Protein AF-A0A3L8BB00-F1 (afdb_monomer_lite)

Foldseek 3Di:
DDDPPDDPPDPPPPPCPPDDDDDDVLVVQLVVVLCVVLVVVLVVVVVVCCVVPPDDCPDPVVVVVVCCSVPVVSVVVQVVCCVPPQDGPSCVVVVHHPDDPVD

Radius of gyration: 23.26 Å; chains: 1; bounding box: 73×21×55 Å

Structure (mmCIF, N/CA/C/O backbone):
data_AF-A0A3L8BB00-F1
#
_entry.id   AF-A0A3L8BB00-F1
#
loop_
_atom_site.group_PDB
_atom_site.id
_atom_site.type_symbol
_atom_site.label_atom_id
_atom_site.label_alt_id
_atom_site.label_comp_id
_atom_site.label_asym_id
_atom_site.label_entity_id
_atom_site.label_seq_id
_atom_site.pdbx_PDB_ins_code
_atom_site.Cartn_x
_atom_site.Cartn_y
_atom_site.Cartn_z
_atom_site.occupancy
_atom_site.B_iso_or_equiv
_atom_site.auth_seq_id
_atom_site.auth_comp_id
_atom_site.auth_asym_id
_atom_site.auth_atom_id
_atom_site.pdbx_PDB_model_num
ATOM 1 N N . MET A 1 1 ? -52.598 4.136 32.664 1.00 53.78 1 MET A N 1
ATOM 2 C CA . MET A 1 1 ? -52.684 5.135 31.579 1.00 53.78 1 MET A CA 1
ATOM 3 C C . MET A 1 1 ? -51.564 4.812 30.603 1.00 53.78 1 MET A C 1
ATOM 5 O O . MET A 1 1 ? -50.413 4.927 30.994 1.00 53.78 1 MET A O 1
ATOM 9 N N . SER A 1 2 ? -51.877 4.284 29.417 1.00 63.12 2 SER A N 1
ATOM 10 C CA . SER A 1 2 ? -50.877 3.983 28.383 1.00 63.12 2 SER A CA 1
ATOM 11 C C . SER A 1 2 ? -50.391 5.296 27.776 1.00 63.12 2 SER A C 1
ATOM 13 O O . SER A 1 2 ? -51.194 6.054 27.232 1.00 63.12 2 SER A O 1
ATOM 15 N N . ASN A 1 3 ? -49.103 5.597 27.922 1.00 73.94 3 ASN A N 1
ATOM 16 C CA . ASN A 1 3 ? -48.524 6.820 27.388 1.00 73.94 3 ASN A CA 1
ATOM 17 C C . ASN A 1 3 ? -48.408 6.690 25.861 1.00 73.94 3 ASN A C 1
ATOM 19 O O . ASN A 1 3 ? -47.687 5.828 25.368 1.00 73.94 3 ASN A O 1
ATOM 23 N N . ALA A 1 4 ? -49.130 7.532 25.115 1.00 72.81 4 ALA A N 1
ATOM 24 C CA . ALA A 1 4 ? -49.198 7.489 23.649 1.00 72.81 4 ALA A CA 1
ATOM 25 C C . ALA A 1 4 ? -47.854 7.789 22.949 1.00 72.81 4 ALA A C 1
ATOM 27 O O . ALA A 1 4 ? -47.750 7.631 21.738 1.00 72.81 4 ALA A O 1
ATOM 28 N N . TYR A 1 5 ? -46.837 8.207 23.711 1.00 74.50 5 TYR A N 1
ATOM 29 C CA . TYR A 1 5 ? -45.485 8.508 23.234 1.00 74.50 5 TYR A CA 1
ATOM 30 C C . TYR A 1 5 ? -44.435 7.468 23.639 1.00 74.50 5 TYR A C 1
ATOM 32 O O . TYR A 1 5 ? -43.240 7.720 23.496 1.00 74.50 5 TYR A O 1
ATOM 40 N N . GLN A 1 6 ? -44.841 6.308 24.157 1.00 73.50 6 GLN A N 1
ATOM 41 C CA . GLN A 1 6 ? -43.890 5.251 24.476 1.00 73.50 6 GLN A CA 1
ATOM 42 C C . GLN A 1 6 ? -43.465 4.550 23.179 1.00 73.50 6 GLN A C 1
ATOM 44 O O . GLN A 1 6 ? -44.248 3.830 22.559 1.00 73.50 6 GLN A O 1
ATOM 49 N N . THR A 1 7 ? -42.239 4.821 22.731 1.00 73.19 7 THR A N 1
ATOM 50 C CA . THR A 1 7 ? -41.628 4.119 21.599 1.00 73.19 7 THR A CA 1
ATOM 51 C C . THR A 1 7 ? -41.481 2.639 21.946 1.00 73.19 7 THR A C 1
ATOM 53 O O . THR A 1 7 ? -41.148 2.342 23.093 1.00 73.19 7 THR A O 1
ATOM 56 N N . PRO A 1 8 ? -41.719 1.709 21.003 1.00 74.56 8 PRO A N 1
ATOM 57 C CA . PRO A 1 8 ? -41.464 0.295 21.241 1.00 74.56 8 PRO A CA 1
ATOM 58 C C . PRO A 1 8 ? -40.017 0.123 21.700 1.00 74.56 8 PRO A C 1
ATOM 60 O O . PRO A 1 8 ? -39.106 0.568 20.998 1.00 74.56 8 PRO A O 1
ATOM 63 N N . ASP A 1 9 ? -39.815 -0.484 22.869 1.00 66.81 9 ASP A N 1
ATOM 64 C CA . ASP A 1 9 ? -38.486 -0.886 23.316 1.00 66.81 9 ASP A CA 1
ATOM 65 C C . ASP A 1 9 ? -37.997 -1.949 22.331 1.00 66.81 9 ASP A C 1
ATOM 67 O O . ASP A 1 9 ? -38.399 -3.113 22.377 1.00 66.81 9 ASP A O 1
ATOM 71 N N . ALA A 1 10 ? -37.204 -1.517 21.351 1.00 67.38 10 ALA A N 1
ATOM 72 C CA . ALA A 1 10 ? -36.483 -2.431 20.495 1.00 67.38 10 ALA A CA 1
ATOM 73 C C . ALA A 1 10 ? -35.516 -3.193 21.402 1.00 67.38 10 ALA A C 1
ATOM 75 O O . ALA A 1 10 ? -34.682 -2.577 22.066 1.00 67.38 10 ALA A O 1
ATOM 76 N N . ASP A 1 11 ? -35.648 -4.517 21.448 1.00 61.59 11 ASP A N 1
ATOM 77 C CA . ASP A 1 11 ? -34.724 -5.397 22.157 1.00 61.59 11 ASP A CA 1
ATOM 78 C C . ASP A 1 11 ? -33.393 -5.426 21.395 1.00 61.59 11 ASP A C 1
ATOM 80 O O . ASP A 1 11 ? -33.078 -6.334 20.626 1.00 61.59 11 ASP A O 1
ATOM 84 N N . VAL A 1 12 ? -32.633 -4.337 21.522 1.00 62.78 12 VAL A N 1
ATOM 85 C CA . VAL A 1 12 ? -31.273 -4.233 21.013 1.00 62.78 12 VAL A CA 1
ATOM 86 C C . VAL A 1 12 ? -30.382 -4.867 22.068 1.00 62.78 12 VAL A C 1
ATOM 88 O O . VAL A 1 12 ? -29.729 -4.185 22.857 1.00 62.78 12 VAL A O 1
ATOM 91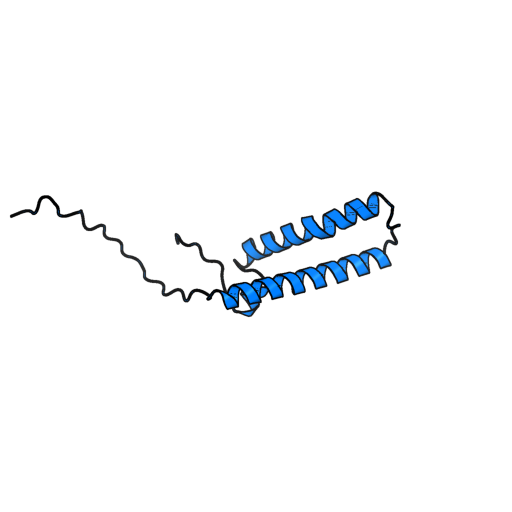 N N . THR A 1 13 ? -30.354 -6.199 22.098 1.00 56.81 13 THR A N 1
ATOM 92 C CA . THR A 1 13 ? -29.266 -6.950 22.735 1.00 56.81 13 THR A CA 1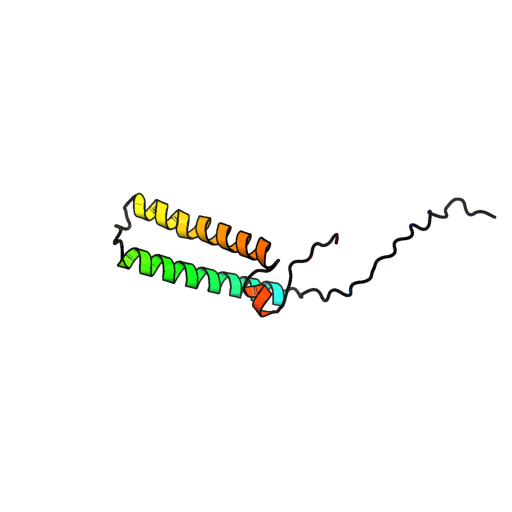
ATOM 93 C C . THR A 1 13 ? -27.971 -6.640 21.982 1.00 56.81 13 THR A C 1
ATOM 95 O O . THR A 1 13 ? -27.494 -7.415 21.157 1.00 56.81 13 THR A O 1
ATOM 98 N N . GLN A 1 14 ? -27.409 -5.454 22.219 1.00 60.28 14 GLN A N 1
ATOM 99 C CA . GLN A 1 14 ? -26.056 -5.121 21.816 1.00 60.28 14 GLN A CA 1
ATOM 100 C C . GLN A 1 14 ? -25.145 -5.994 22.667 1.00 60.28 14 GLN A C 1
ATOM 102 O O . GLN A 1 14 ? -24.942 -5.745 23.855 1.00 60.28 14 GLN A O 1
ATOM 107 N N . THR A 1 15 ? -24.612 -7.057 22.075 1.00 57.44 15 THR A N 1
ATOM 108 C CA . THR A 1 15 ? -23.443 -7.728 22.630 1.00 57.44 15 THR A CA 1
ATOM 109 C C . THR A 1 15 ? -22.324 -6.696 22.631 1.00 57.44 15 THR A C 1
ATOM 111 O O . THR A 1 15 ? -21.719 -6.445 21.592 1.00 57.44 15 THR A O 1
ATOM 114 N N . VAL A 1 16 ? -22.108 -6.029 23.767 1.00 60.16 16 VAL A N 1
ATOM 115 C CA . VAL A 1 16 ? -21.044 -5.034 23.932 1.00 60.16 16 VAL A CA 1
ATOM 116 C C . VAL A 1 16 ? -19.717 -5.782 23.889 1.00 60.16 16 VAL A C 1
ATOM 118 O O . VAL A 1 16 ? -19.169 -6.191 24.910 1.00 60.16 16 VAL A O 1
ATOM 121 N N . VAL A 1 17 ? -19.217 -6.029 22.683 1.00 62.09 17 VAL A N 1
ATOM 122 C CA . VAL A 1 17 ? -17.824 -6.400 22.484 1.00 62.09 17 VAL A CA 1
ATOM 123 C C . VAL A 1 17 ? -17.046 -5.104 22.667 1.00 62.09 17 VAL A C 1
ATOM 125 O O . VAL A 1 17 ? -17.125 -4.195 21.844 1.00 62.09 17 VAL A O 1
ATOM 128 N N . GLU A 1 18 ? -16.358 -4.972 23.800 1.00 69.19 18 GLU A N 1
ATOM 129 C CA . GLU A 1 18 ? -15.562 -3.785 24.108 1.00 69.19 18 GLU A CA 1
ATOM 130 C C . GLU A 1 18 ? -14.357 -3.718 23.153 1.00 69.19 18 GLU A C 1
ATOM 132 O O . GLU A 1 18 ? -13.285 -4.273 23.400 1.00 69.19 18 GLU A O 1
ATOM 137 N N . HIS A 1 19 ? -14.545 -3.075 22.001 1.00 73.06 19 HIS A N 1
ATOM 138 C CA . HIS A 1 19 ? -13.476 -2.820 21.047 1.00 73.06 19 HIS A CA 1
ATOM 139 C C . HIS A 1 19 ? -12.686 -1.579 21.466 1.00 73.06 19 HIS A C 1
ATOM 141 O O . HIS A 1 19 ? -13.173 -0.450 21.394 1.00 73.06 19 HIS A O 1
ATOM 147 N N . GLN A 1 20 ? -11.422 -1.771 21.852 1.00 81.81 20 GLN A N 1
ATOM 148 C CA . GLN A 1 20 ? -10.502 -0.654 22.050 1.00 81.81 20 GLN A CA 1
ATOM 149 C C . GLN A 1 20 ? -10.052 -0.106 20.689 1.00 81.81 20 GLN A C 1
ATOM 151 O O . GLN A 1 20 ? -9.178 -0.662 20.020 1.00 81.81 20 GLN A O 1
ATOM 156 N N . TYR A 1 21 ? -10.645 1.011 20.273 1.00 85.50 21 TYR A N 1
ATOM 157 C CA . TYR A 1 21 ? -10.279 1.664 19.023 1.00 85.50 21 TYR A CA 1
ATOM 158 C C . TYR A 1 21 ? -8.870 2.262 19.085 1.00 85.50 21 TYR A C 1
ATOM 160 O O . TYR A 1 21 ? -8.508 2.980 20.018 1.00 85.50 21 TYR A O 1
ATOM 168 N N . MET A 1 22 ? -8.082 2.027 18.032 1.00 85.62 22 MET A N 1
ATOM 169 C CA . MET A 1 22 ? -6.810 2.728 17.855 1.00 85.62 22 MET A CA 1
ATOM 170 C C . MET A 1 22 ? -7.060 4.230 17.708 1.00 85.62 22 MET A C 1
ATOM 172 O O . MET A 1 22 ? -7.783 4.658 16.799 1.00 85.62 22 MET A O 1
ATOM 176 N N . GLY A 1 23 ? -6.404 5.013 18.566 1.00 88.69 23 GLY A N 1
ATOM 177 C CA . GLY A 1 23 ? -6.396 6.469 18.486 1.00 88.69 23 GL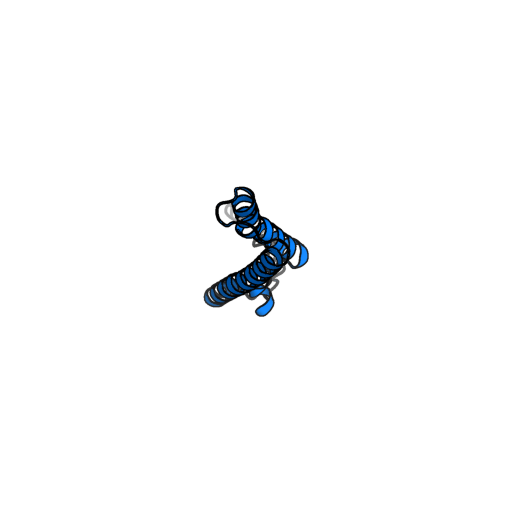Y A CA 1
ATOM 178 C C . GLY A 1 23 ? -5.758 6.991 17.195 1.00 88.69 23 GLY A C 1
ATOM 179 O O . GLY A 1 23 ? -5.080 6.265 16.463 1.00 88.69 23 GLY A O 1
ATOM 180 N N . PHE A 1 24 ? -5.951 8.284 16.933 1.00 91.06 24 PHE A N 1
ATOM 181 C CA . PHE A 1 24 ? -5.493 8.950 15.711 1.00 91.06 24 PHE A CA 1
ATOM 182 C C . PHE A 1 24 ? -3.998 8.728 15.420 1.00 91.06 24 PHE A C 1
ATOM 184 O O . PHE A 1 24 ? -3.647 8.236 14.350 1.00 91.06 24 PHE A O 1
ATOM 191 N N . TRP A 1 25 ? -3.118 9.004 16.387 1.00 93.06 25 TRP A N 1
ATOM 192 C CA . TRP A 1 25 ? -1.664 8.906 16.199 1.00 93.06 25 TRP A CA 1
ATOM 193 C C . TRP A 1 25 ? -1.183 7.497 15.859 1.00 93.06 25 TRP A C 1
ATOM 195 O O . TRP A 1 25 ? -0.279 7.335 15.045 1.00 93.06 25 TRP A O 1
ATOM 205 N N . MET A 1 26 ? -1.828 6.471 16.411 1.00 90.00 26 MET A N 1
ATOM 206 C CA . MET A 1 26 ? -1.502 5.083 16.089 1.00 90.00 26 MET A CA 1
ATOM 207 C C . MET A 1 26 ? -1.859 4.748 14.637 1.00 90.00 26 MET A C 1
ATOM 209 O O . MET A 1 26 ? -1.125 4.017 13.977 1.00 90.00 26 MET A O 1
ATOM 213 N N . ARG A 1 27 ? -2.951 5.320 14.109 1.00 90.69 27 ARG A N 1
ATOM 214 C CA . ARG A 1 27 ? -3.312 5.191 12.688 1.00 90.69 27 ARG A CA 1
ATOM 215 C C . ARG A 1 27 ? -2.319 5.931 11.789 1.00 90.69 27 ARG A C 1
ATOM 217 O O . ARG A 1 27 ? -1.946 5.395 10.750 1.00 90.69 27 ARG A O 1
ATOM 224 N N . VAL A 1 28 ? -1.854 7.112 12.205 1.00 94.44 28 VAL A N 1
ATOM 225 C CA . VAL A 1 28 ? -0.815 7.867 11.486 1.00 94.44 28 VAL A CA 1
ATOM 226 C C . VAL A 1 28 ? 0.488 7.068 11.429 1.00 94.44 28 VAL A C 1
ATOM 228 O O . VAL A 1 28 ? 1.006 6.830 10.341 1.00 94.44 28 VAL A O 1
ATOM 231 N N . LEU A 1 29 ? 0.983 6.572 12.566 1.00 93.50 29 LEU A N 1
ATOM 232 C CA . LEU A 1 29 ? 2.203 5.762 12.611 1.00 93.50 29 LEU A CA 1
ATOM 233 C C . LEU A 1 29 ? 2.073 4.477 11.788 1.00 93.50 29 LEU A C 1
ATOM 235 O O . LEU A 1 29 ? 2.982 4.151 11.029 1.00 93.50 29 LEU A O 1
ATOM 239 N N . ALA A 1 30 ? 0.931 3.788 11.872 1.00 92.69 30 ALA A N 1
ATOM 240 C CA . ALA A 1 30 ? 0.658 2.622 11.038 1.00 92.69 30 ALA A CA 1
ATOM 241 C C . ALA A 1 30 ? 0.746 2.962 9.540 1.00 92.69 30 ALA A C 1
ATOM 243 O O . ALA A 1 30 ? 1.406 2.244 8.796 1.00 92.69 30 ALA A O 1
ATOM 244 N N . SER A 1 31 ? 0.171 4.092 9.110 1.00 91.81 31 SER A N 1
ATOM 245 C CA . SER A 1 31 ? 0.236 4.523 7.706 1.00 91.81 31 SER A CA 1
ATOM 246 C C . SER A 1 31 ? 1.655 4.879 7.241 1.00 91.81 31 SER A C 1
ATOM 248 O O . SER A 1 31 ? 2.013 4.607 6.096 1.00 91.81 31 SER A O 1
ATOM 250 N N . ILE A 1 32 ? 2.492 5.436 8.123 1.00 95.50 32 ILE A N 1
ATOM 251 C CA . ILE A 1 32 ? 3.903 5.718 7.824 1.00 95.50 32 ILE A CA 1
ATOM 252 C C . ILE A 1 32 ? 4.671 4.404 7.652 1.00 95.50 32 ILE A C 1
ATOM 254 O O . ILE A 1 32 ? 5.403 4.248 6.676 1.00 95.50 32 ILE A O 1
ATOM 258 N N . LEU A 1 33 ? 4.470 3.442 8.558 1.00 94.31 33 LEU A N 1
ATOM 259 C CA . LEU A 1 33 ? 5.089 2.119 8.462 1.00 94.31 33 LEU A CA 1
ATOM 260 C C . LEU A 1 33 ? 4.668 1.380 7.189 1.00 94.31 33 LEU A C 1
ATOM 262 O O . LEU A 1 33 ? 5.522 0.787 6.537 1.00 94.31 33 LEU A O 1
ATOM 266 N N . ASP A 1 34 ? 3.392 1.457 6.807 1.00 92.81 34 ASP A N 1
ATOM 267 C CA . ASP A 1 34 ? 2.890 0.875 5.557 1.00 92.81 34 ASP A CA 1
ATOM 268 C C . ASP A 1 34 ? 3.615 1.455 4.331 1.00 92.81 34 ASP A C 1
ATOM 270 O O . ASP A 1 34 ? 4.048 0.701 3.459 1.00 92.81 34 ASP A O 1
ATOM 274 N N . ASN A 1 35 ? 3.811 2.779 4.289 1.00 93.81 35 ASN A N 1
ATOM 275 C CA . ASN A 1 35 ? 4.526 3.452 3.199 1.00 93.81 35 ASN A CA 1
ATOM 276 C C . ASN A 1 35 ? 6.016 3.084 3.155 1.00 93.81 35 ASN A C 1
ATOM 278 O O . ASN A 1 35 ? 6.558 2.832 2.080 1.00 93.81 35 ASN A O 1
ATOM 282 N N . ILE A 1 36 ? 6.683 3.019 4.310 1.00 95.81 36 ILE A N 1
ATOM 283 C CA . ILE A 1 36 ? 8.088 2.595 4.385 1.00 95.81 36 ILE A CA 1
ATOM 284 C C . ILE A 1 36 ? 8.220 1.145 3.918 1.00 95.81 36 ILE A C 1
ATOM 286 O O . ILE A 1 36 ? 9.083 0.830 3.102 1.00 95.81 36 ILE A O 1
ATOM 290 N N . TRP A 1 37 ? 7.348 0.264 4.408 1.00 94.81 37 TRP A N 1
ATOM 291 C CA . TRP A 1 37 ? 7.371 -1.154 4.078 1.00 94.81 37 TRP A CA 1
ATOM 292 C C . TRP A 1 37 ? 7.152 -1.396 2.581 1.00 94.81 37 TRP A C 1
ATOM 294 O O . TRP A 1 37 ? 7.962 -2.083 1.954 1.00 94.81 37 TRP A O 1
ATOM 304 N N . ILE A 1 38 ? 6.113 -0.794 1.986 1.00 94.50 38 ILE A N 1
ATOM 305 C CA . ILE A 1 38 ? 5.853 -0.950 0.550 1.00 94.50 38 ILE A CA 1
ATOM 306 C C . ILE A 1 38 ? 6.960 -0.295 -0.282 1.00 94.50 38 ILE A C 1
ATOM 308 O O . ILE A 1 38 ? 7.386 -0.867 -1.279 1.00 94.50 38 ILE A O 1
ATOM 312 N N . GLY A 1 39 ? 7.492 0.852 0.154 1.00 95.00 39 GLY A N 1
ATOM 313 C CA . GLY A 1 39 ? 8.595 1.536 -0.517 1.00 95.00 39 GLY A CA 1
ATOM 314 C C . GLY A 1 39 ? 9.860 0.681 -0.579 1.00 95.00 39 GLY A C 1
ATOM 315 O O . GLY A 1 39 ? 10.449 0.538 -1.648 1.00 95.00 39 GLY A O 1
ATOM 316 N N . ILE A 1 40 ? 10.241 0.047 0.536 1.00 96.12 40 ILE A N 1
ATOM 317 C CA . ILE A 1 40 ? 11.380 -0.882 0.584 1.00 96.12 40 ILE A CA 1
ATOM 318 C C . ILE A 1 40 ? 11.132 -2.087 -0.328 1.00 96.12 40 ILE A C 1
ATOM 320 O O . ILE A 1 40 ? 12.019 -2.469 -1.091 1.00 96.12 40 ILE A O 1
ATOM 324 N N . LEU A 1 41 ? 9.931 -2.670 -0.283 1.00 95.56 41 LEU A N 1
ATOM 325 C CA . LEU A 1 41 ? 9.578 -3.817 -1.119 1.00 95.56 41 LEU A CA 1
ATOM 326 C C . LEU A 1 41 ? 9.690 -3.486 -2.613 1.00 95.56 41 LEU A C 1
ATOM 328 O O . LEU A 1 41 ? 10.326 -4.227 -3.361 1.00 95.56 41 LEU A O 1
ATOM 332 N N . LEU A 1 42 ? 9.099 -2.367 -3.039 1.00 95.69 42 LEU A N 1
ATOM 333 C CA . LEU A 1 42 ? 9.150 -1.917 -4.428 1.00 95.69 42 LEU A CA 1
ATOM 334 C C . LEU A 1 42 ? 10.570 -1.575 -4.861 1.00 95.69 42 LEU A C 1
ATOM 336 O O . LEU A 1 42 ? 10.958 -1.925 -5.973 1.00 95.69 42 LEU A O 1
ATOM 340 N N . PHE A 1 43 ? 11.350 -0.930 -3.990 1.00 95.19 43 PHE A N 1
ATOM 341 C CA . PHE A 1 43 ? 12.744 -0.612 -4.268 1.00 95.19 43 PHE A CA 1
ATOM 342 C C . PHE A 1 43 ? 13.561 -1.880 -4.521 1.00 95.19 43 PHE A C 1
ATOM 344 O O . PHE A 1 43 ? 14.224 -1.975 -5.550 1.00 95.19 43 PHE A O 1
ATOM 351 N N . ILE A 1 44 ? 13.474 -2.875 -3.631 1.00 96.31 44 ILE A N 1
ATOM 352 C CA . ILE A 1 44 ? 14.189 -4.148 -3.791 1.00 96.31 44 ILE A CA 1
ATOM 353 C C . ILE A 1 44 ? 13.742 -4.850 -5.075 1.00 96.31 44 ILE A C 1
ATOM 355 O O . ILE A 1 44 ? 14.582 -5.288 -5.858 1.00 96.31 44 ILE A O 1
ATOM 359 N N . LEU A 1 45 ? 12.433 -4.941 -5.314 1.00 95.25 45 LEU A N 1
ATOM 360 C CA . LEU A 1 45 ? 11.895 -5.625 -6.486 1.00 95.25 45 LEU A CA 1
ATOM 361 C C . LEU A 1 45 ? 12.325 -4.938 -7.792 1.00 95.25 45 LEU A C 1
ATOM 363 O O . LEU A 1 45 ? 12.758 -5.619 -8.719 1.00 95.25 45 LEU A O 1
ATOM 367 N N . MET A 1 46 ? 12.278 -3.605 -7.851 1.00 93.62 46 MET A N 1
ATOM 368 C CA . MET A 1 46 ? 12.731 -2.844 -9.017 1.00 93.62 46 MET A CA 1
ATOM 369 C C . MET A 1 46 ? 14.245 -2.960 -9.214 1.00 93.62 46 MET A C 1
ATOM 371 O O . MET A 1 46 ? 14.710 -3.139 -10.336 1.00 93.62 46 MET A O 1
ATOM 375 N N . PHE A 1 47 ? 15.019 -2.909 -8.128 1.00 94.12 47 PHE A N 1
ATOM 376 C CA . PHE A 1 47 ? 16.471 -3.057 -8.171 1.00 94.12 47 PHE A CA 1
ATOM 377 C C . PHE A 1 47 ? 16.886 -4.425 -8.725 1.00 94.12 47 PHE A C 1
ATOM 379 O O . PHE A 1 47 ? 17.704 -4.495 -9.641 1.00 94.12 47 PHE A O 1
ATOM 386 N N . VAL A 1 48 ? 16.286 -5.514 -8.228 1.00 95.50 48 VAL A N 1
ATOM 387 C CA . VAL A 1 48 ? 16.544 -6.864 -8.752 1.00 95.50 48 VAL A CA 1
ATOM 388 C C . VAL A 1 48 ? 16.112 -6.977 -10.213 1.00 95.50 48 VAL A C 1
ATOM 390 O O . VAL A 1 48 ? 16.845 -7.545 -11.020 1.00 95.50 48 VAL A O 1
ATOM 393 N N . LEU A 1 49 ? 14.957 -6.412 -10.576 1.00 93.56 49 LEU A N 1
ATOM 394 C CA . LEU A 1 49 ? 14.466 -6.453 -11.951 1.00 93.56 49 LEU A CA 1
ATOM 395 C C . LEU A 1 49 ? 15.435 -5.773 -12.924 1.00 93.56 49 LEU A C 1
ATOM 397 O O . LEU A 1 49 ? 15.753 -6.358 -13.954 1.00 93.56 49 LEU A O 1
ATOM 401 N N . LEU A 1 50 ? 15.947 -4.589 -12.578 1.00 92.00 50 LEU A N 1
ATOM 402 C CA . LEU A 1 50 ? 16.911 -3.858 -13.404 1.00 92.00 50 LEU A CA 1
ATOM 403 C C . LEU A 1 50 ? 18.271 -4.560 -13.504 1.00 92.00 50 LEU A C 1
ATOM 405 O O . LEU A 1 50 ? 18.933 -4.442 -14.533 1.00 92.00 50 LEU A O 1
ATOM 409 N N . LEU A 1 51 ? 18.685 -5.308 -12.474 1.00 93.69 51 LEU A N 1
ATOM 410 C CA . LEU A 1 51 ? 19.900 -6.127 -12.540 1.00 93.69 51 LEU A CA 1
ATOM 411 C C . LEU A 1 51 ? 19.761 -7.307 -13.506 1.00 93.69 51 LEU A C 1
ATOM 413 O O . LEU A 1 51 ? 20.711 -7.633 -14.213 1.00 93.69 51 LEU A O 1
ATOM 417 N N . VAL A 1 52 ? 18.601 -7.967 -13.519 1.00 94.06 52 VAL A N 1
ATOM 418 C CA . VAL A 1 52 ? 18.359 -9.149 -14.365 1.00 94.06 52 VAL A CA 1
ATOM 419 C C . VAL A 1 52 ? 17.996 -8.751 -15.794 1.00 94.06 52 VAL A C 1
ATOM 421 O O . VAL A 1 52 ? 18.402 -9.413 -16.748 1.00 94.06 52 VAL A O 1
ATOM 424 N N . MET A 1 53 ? 17.238 -7.669 -15.947 1.00 90.25 53 MET A N 1
ATOM 425 C CA . MET A 1 53 ? 16.763 -7.154 -17.222 1.00 90.25 53 MET A CA 1
ATOM 426 C C . MET A 1 53 ? 17.056 -5.653 -17.296 1.00 90.25 53 MET A C 1
ATOM 428 O O . MET A 1 53 ? 16.195 -4.840 -16.952 1.00 90.25 53 MET A O 1
ATOM 432 N N . PRO A 1 54 ? 18.263 -5.270 -17.747 1.00 88.88 54 PRO A N 1
ATOM 433 C CA . PRO A 1 54 ? 18.597 -3.873 -17.960 1.00 88.88 54 PRO A CA 1
ATOM 434 C C . PRO A 1 54 ? 17.635 -3.280 -18.988 1.00 88.88 54 PRO A C 1
ATOM 436 O O . PRO A 1 54 ? 17.586 -3.720 -20.137 1.00 88.88 54 PRO A O 1
ATOM 439 N N . MET A 1 55 ? 16.846 -2.300 -18.562 1.00 89.88 55 MET A N 1
ATOM 440 C CA . MET A 1 55 ? 15.950 -1.553 -19.434 1.00 89.88 55 MET A CA 1
ATOM 441 C C . MET A 1 55 ? 16.473 -0.134 -19.585 1.00 89.88 55 MET A C 1
ATOM 443 O O . MET A 1 55 ? 16.945 0.464 -18.618 1.00 89.88 55 MET A O 1
ATOM 447 N N . ASP A 1 56 ? 16.349 0.411 -20.790 1.00 90.25 56 ASP A N 1
ATOM 448 C CA . ASP A 1 56 ? 16.599 1.828 -21.014 1.00 90.25 56 ASP A CA 1
ATOM 449 C C . ASP A 1 56 ? 15.480 2.654 -20.364 1.00 90.25 56 ASP A C 1
ATOM 451 O O . ASP A 1 56 ? 14.296 2.328 -20.509 1.00 90.25 56 ASP A O 1
ATOM 455 N N . ALA A 1 57 ? 15.848 3.717 -19.653 1.00 85.81 57 ALA A N 1
ATOM 456 C CA . ALA A 1 57 ? 14.919 4.570 -18.919 1.00 85.81 57 ALA A CA 1
ATOM 457 C C . ALA A 1 57 ? 13.925 5.286 -19.849 1.00 85.81 57 ALA A C 1
ATOM 459 O O . ALA A 1 57 ? 12.809 5.593 -19.432 1.00 85.81 57 ALA A O 1
ATOM 460 N N . GLU A 1 58 ? 14.303 5.514 -21.110 1.00 91.44 58 GLU A N 1
ATOM 461 C CA . GLU A 1 58 ? 13.435 6.125 -22.124 1.00 91.44 58 GLU A CA 1
ATOM 462 C C . GLU A 1 58 ? 12.558 5.104 -22.867 1.00 91.44 58 GLU A C 1
ATOM 464 O O . GLU A 1 58 ? 11.681 5.472 -23.651 1.00 91.44 58 GLU A O 1
ATOM 469 N N . SER A 1 59 ? 12.749 3.804 -22.616 1.00 92.56 59 SER A N 1
ATOM 470 C CA . SER A 1 59 ? 11.962 2.771 -23.285 1.00 92.56 59 SER A CA 1
ATOM 471 C C . SER A 1 59 ? 10.506 2.759 -22.806 1.00 92.56 59 SER A C 1
ATOM 473 O O . SER A 1 59 ? 10.194 2.878 -21.617 1.00 92.56 59 SER A O 1
ATOM 475 N N . SER A 1 60 ? 9.584 2.514 -23.740 1.00 92.06 60 SER A N 1
ATOM 476 C CA . SER A 1 60 ? 8.167 2.297 -23.421 1.00 92.06 60 SER A CA 1
ATOM 477 C C . SER A 1 60 ? 7.965 1.113 -22.469 1.00 92.06 60 SER A C 1
ATOM 479 O O . SER A 1 60 ? 7.071 1.140 -21.622 1.00 92.06 60 SER A O 1
ATOM 481 N N . GLN A 1 61 ? 8.824 0.095 -22.563 1.00 90.94 61 GLN A N 1
ATOM 482 C CA . GLN A 1 61 ? 8.822 -1.061 -21.674 1.00 90.94 61 GLN A CA 1
ATOM 483 C C . GLN A 1 61 ? 9.149 -0.672 -20.227 1.00 90.94 61 GLN A C 1
ATOM 485 O O . GLN A 1 61 ? 8.439 -1.109 -19.318 1.00 90.94 61 GLN A O 1
ATOM 490 N N . TYR A 1 62 ? 10.166 0.167 -20.003 1.00 93.25 62 TYR A N 1
ATOM 491 C CA . TYR A 1 62 ? 10.497 0.670 -18.669 1.00 93.25 62 TYR A CA 1
ATOM 492 C C . TYR A 1 62 ? 9.340 1.479 -18.083 1.00 93.25 62 TYR A C 1
ATOM 494 O O . TYR A 1 62 ? 8.950 1.243 -16.942 1.00 93.25 62 TYR A O 1
ATOM 502 N N . LEU A 1 63 ? 8.725 2.365 -18.875 1.00 92.25 63 LEU A N 1
ATOM 503 C CA . LEU A 1 63 ? 7.577 3.156 -18.429 1.00 92.25 63 LEU A CA 1
ATOM 504 C C . LEU A 1 63 ? 6.404 2.268 -17.981 1.00 92.25 63 LEU A C 1
ATOM 506 O O . LEU A 1 63 ? 5.883 2.447 -16.881 1.00 92.25 63 LEU A O 1
ATOM 510 N N . MET A 1 64 ? 6.011 1.290 -18.803 1.00 92.31 64 MET A N 1
ATOM 511 C CA . MET A 1 64 ? 4.918 0.363 -18.476 1.00 92.31 64 MET A CA 1
ATOM 512 C C . MET A 1 64 ? 5.233 -0.477 -17.235 1.00 92.31 64 MET A C 1
ATOM 514 O O . MET A 1 64 ? 4.389 -0.633 -16.351 1.00 92.31 64 MET A O 1
ATOM 518 N N . THR A 1 65 ? 6.467 -0.975 -17.141 1.00 92.62 65 THR A N 1
ATOM 519 C CA . THR A 1 65 ? 6.943 -1.754 -15.992 1.00 92.62 65 THR A CA 1
ATOM 520 C C . THR A 1 65 ? 6.911 -0.916 -14.719 1.00 92.62 65 THR A C 1
ATOM 522 O O . THR A 1 65 ? 6.419 -1.370 -13.689 1.00 92.62 65 THR A O 1
ATOM 525 N N . ASN A 1 66 ? 7.368 0.334 -14.792 1.00 92.62 66 ASN A N 1
ATOM 526 C CA . ASN A 1 66 ? 7.404 1.248 -13.661 1.00 92.62 66 ASN A CA 1
ATOM 527 C C . ASN A 1 66 ? 5.995 1.629 -13.179 1.00 92.62 66 ASN A C 1
ATOM 529 O O . ASN A 1 66 ? 5.734 1.631 -11.978 1.00 92.62 66 ASN A O 1
ATOM 533 N N . LEU A 1 67 ? 5.052 1.859 -14.096 1.00 93.69 67 LEU A N 1
ATOM 534 C CA . LEU A 1 67 ? 3.646 2.080 -13.744 1.00 93.69 67 LEU A CA 1
ATOM 535 C C . LEU A 1 67 ? 3.032 0.851 -13.056 1.00 93.69 67 LEU A C 1
ATOM 537 O O . LEU A 1 67 ? 2.393 0.981 -12.012 1.00 93.69 67 LEU A O 1
ATOM 541 N N . GLY A 1 68 ? 3.261 -0.351 -13.593 1.00 94.12 68 GLY A N 1
ATOM 542 C CA . GLY A 1 68 ? 2.801 -1.591 -12.963 1.00 94.12 68 GLY A CA 1
ATOM 543 C C . GLY A 1 68 ? 3.390 -1.786 -11.562 1.00 94.12 68 GLY A C 1
ATOM 544 O O . GLY A 1 68 ? 2.673 -2.113 -10.616 1.00 94.12 68 GLY A O 1
ATOM 545 N N . MET A 1 69 ? 4.681 -1.507 -11.412 1.00 93.56 69 MET A N 1
ATOM 546 C CA . MET A 1 69 ? 5.401 -1.588 -10.145 1.00 93.56 69 MET A CA 1
ATOM 547 C C . MET A 1 69 ? 4.892 -0.591 -9.104 1.00 93.56 69 MET A C 1
ATOM 549 O O . MET A 1 69 ? 4.732 -0.960 -7.948 1.00 93.56 69 MET A O 1
ATOM 553 N N . GLN A 1 70 ? 4.609 0.654 -9.488 1.00 92.25 70 GLN A N 1
ATOM 554 C CA . GLN A 1 70 ? 4.187 1.688 -8.540 1.00 92.25 70 GLN A CA 1
ATOM 555 C C . GLN A 1 70 ? 2.696 1.635 -8.188 1.00 92.25 70 GLN A C 1
ATOM 557 O O . GLN A 1 70 ? 2.321 2.063 -7.100 1.00 92.25 70 GLN A O 1
ATOM 562 N N . PHE A 1 71 ? 1.843 1.105 -9.070 1.00 93.62 71 PHE A N 1
ATOM 563 C CA . PHE A 1 71 ? 0.390 1.115 -8.860 1.00 93.62 71 PHE A CA 1
ATOM 564 C C . PHE A 1 71 ? -0.213 -0.280 -8.713 1.00 93.62 71 PHE A C 1
ATOM 566 O O . PHE A 1 71 ? -0.906 -0.546 -7.730 1.00 93.62 71 PHE A O 1
ATOM 573 N N . ALA A 1 72 ? 0.048 -1.184 -9.659 1.00 94.31 72 ALA A N 1
ATOM 574 C CA . ALA A 1 72 ? -0.610 -2.489 -9.679 1.00 94.31 72 ALA A CA 1
ATOM 575 C C . ALA A 1 72 ? -0.123 -3.388 -8.535 1.00 94.31 72 ALA A C 1
ATOM 577 O O . ALA A 1 72 ? -0.943 -3.942 -7.803 1.00 94.31 72 ALA A O 1
ATOM 578 N N . ILE A 1 73 ? 1.198 -3.490 -8.340 1.00 93.81 73 ILE A N 1
ATOM 579 C CA . ILE A 1 73 ? 1.783 -4.324 -7.280 1.00 93.81 73 ILE A CA 1
ATOM 580 C C . ILE A 1 73 ? 1.300 -3.872 -5.884 1.00 93.81 73 ILE A C 1
ATOM 582 O O . ILE A 1 73 ? 0.772 -4.716 -5.155 1.00 93.81 73 ILE A O 1
ATOM 586 N N . PRO A 1 74 ? 1.377 -2.579 -5.499 1.00 92.62 74 PRO A N 1
ATOM 587 C CA . PRO A 1 74 ? 0.881 -2.122 -4.203 1.00 92.62 74 PRO A CA 1
ATOM 588 C C . PRO A 1 74 ? -0.613 -2.335 -4.023 1.00 92.62 74 PRO A C 1
ATOM 590 O O . PRO A 1 74 ? -1.025 -2.807 -2.968 1.00 92.62 74 PRO A O 1
ATOM 593 N N . ALA A 1 75 ? -1.424 -2.034 -5.042 1.00 93.12 75 ALA A N 1
ATOM 594 C CA . ALA A 1 75 ? -2.870 -2.205 -4.956 1.00 93.12 75 ALA A CA 1
ATOM 595 C C . ALA A 1 75 ? -3.242 -3.669 -4.690 1.00 93.12 75 ALA A C 1
ATOM 597 O O . ALA A 1 75 ? -3.990 -3.957 -3.755 1.00 93.12 75 ALA A O 1
ATOM 598 N N . VAL A 1 76 ? -2.668 -4.602 -5.457 1.00 94.62 76 VAL A N 1
ATOM 599 C CA . VAL A 1 76 ? -2.916 -6.039 -5.282 1.00 94.62 76 VAL A CA 1
ATOM 600 C C . VAL A 1 76 ? -2.440 -6.513 -3.911 1.00 94.62 76 VAL A C 1
ATOM 602 O O . VAL A 1 76 ? -3.182 -7.212 -3.222 1.00 94.62 76 VAL A O 1
ATOM 605 N N . LEU A 1 77 ? -1.239 -6.116 -3.481 1.00 92.94 77 LEU A N 1
ATOM 606 C CA . LEU A 1 77 ? -0.695 -6.514 -2.181 1.00 92.94 77 LEU A CA 1
ATOM 607 C C . LEU A 1 77 ? -1.544 -6.004 -1.017 1.00 92.94 77 LEU A C 1
ATOM 609 O O . LEU A 1 77 ? -1.859 -6.773 -0.110 1.00 92.94 77 LEU A O 1
ATOM 613 N N . ILE A 1 78 ? -1.941 -4.731 -1.042 1.00 90.56 78 ILE A N 1
ATOM 614 C CA . ILE A 1 78 ? -2.759 -4.128 0.015 1.00 90.56 78 ILE A CA 1
ATOM 615 C C . ILE A 1 78 ? -4.123 -4.821 0.090 1.00 90.56 78 ILE A C 1
ATOM 617 O O . ILE A 1 78 ? -4.557 -5.189 1.182 1.00 90.56 78 ILE A O 1
ATOM 621 N N . VAL A 1 79 ? -4.776 -5.061 -1.051 1.00 91.62 79 VAL A N 1
ATOM 622 C CA . VAL A 1 79 ? -6.068 -5.765 -1.097 1.00 91.62 79 VAL A CA 1
ATOM 623 C C . VAL A 1 79 ? -5.927 -7.206 -0.603 1.00 91.62 79 VAL A C 1
ATOM 625 O O . VAL A 1 79 ? -6.732 -7.653 0.212 1.00 91.62 79 VAL A O 1
ATOM 628 N N . ALA A 1 80 ? -4.883 -7.926 -1.018 1.00 92.62 80 ALA A N 1
ATOM 629 C CA . ALA A 1 80 ? -4.632 -9.291 -0.561 1.00 92.62 80 ALA A CA 1
ATOM 630 C C . ALA A 1 80 ? -4.406 -9.359 0.960 1.00 92.62 80 ALA A C 1
ATOM 632 O O . ALA A 1 80 ? -4.963 -10.229 1.633 1.00 92.62 80 ALA A O 1
ATOM 633 N N . LEU A 1 81 ? -3.634 -8.421 1.518 1.00 90.44 81 LEU A N 1
ATOM 634 C CA . LEU A 1 81 ? -3.408 -8.315 2.962 1.00 90.44 81 LEU A CA 1
ATOM 635 C C . LEU A 1 81 ? -4.704 -7.995 3.711 1.00 90.44 81 LEU A C 1
ATOM 637 O O . LEU A 1 81 ? -4.976 -8.597 4.753 1.00 90.44 81 LEU A O 1
ATOM 641 N N . TRP A 1 82 ? -5.540 -7.119 3.151 1.00 89.44 82 TRP A N 1
ATOM 642 C CA . TRP A 1 82 ? -6.836 -6.796 3.732 1.00 89.44 82 TRP A CA 1
ATOM 643 C C . TRP A 1 82 ? -7.758 -8.021 3.768 1.00 89.44 82 TRP A C 1
ATOM 645 O O . TRP A 1 82 ? -8.282 -8.346 4.831 1.00 89.44 82 TRP A O 1
ATOM 655 N N . ILE A 1 83 ? -7.878 -8.764 2.666 1.00 88.94 83 ILE A N 1
ATOM 656 C CA . ILE A 1 83 ? -8.699 -9.985 2.609 1.00 88.94 83 ILE A CA 1
ATOM 657 C C . ILE A 1 83 ? -8.179 -11.043 3.592 1.00 88.94 83 ILE A C 1
ATOM 659 O O . ILE A 1 83 ? -8.958 -11.688 4.292 1.00 88.94 83 ILE A O 1
ATOM 663 N N . ARG A 1 84 ? -6.856 -11.237 3.668 1.00 90.06 84 ARG A N 1
ATOM 664 C CA . ARG A 1 84 ? -6.263 -12.341 4.435 1.00 90.06 84 ARG A CA 1
ATOM 665 C C . ARG A 1 84 ? -6.178 -12.084 5.938 1.00 90.06 84 ARG A C 1
ATOM 667 O O . ARG A 1 84 ? -6.265 -13.040 6.716 1.00 90.06 84 ARG A O 1
ATOM 674 N N . PHE A 1 85 ? -5.938 -10.839 6.335 1.00 86.69 85 PHE A N 1
ATOM 675 C CA . PHE A 1 85 ? -5.599 -10.480 7.714 1.00 86.69 85 PHE A CA 1
ATOM 676 C C . PHE A 1 85 ? -6.522 -9.423 8.317 1.00 86.69 85 PHE A C 1
ATOM 678 O O . PHE A 1 85 ? -6.387 -9.116 9.501 1.00 86.69 85 PHE A O 1
ATOM 685 N N . ALA A 1 86 ? -7.440 -8.854 7.528 1.00 87.44 86 ALA A N 1
ATOM 686 C CA . ALA A 1 86 ? -8.236 -7.695 7.920 1.00 87.44 86 ALA A CA 1
ATOM 687 C C . ALA A 1 86 ? -7.361 -6.555 8.479 1.00 87.44 86 ALA A C 1
ATOM 689 O O . ALA A 1 86 ? -7.749 -5.865 9.417 1.00 87.44 86 ALA A O 1
ATOM 690 N N . SER A 1 87 ? -6.133 -6.398 7.976 1.00 87.38 87 SER A N 1
ATOM 691 C CA . SER A 1 87 ? -5.158 -5.442 8.506 1.00 87.38 87 SER A CA 1
ATOM 692 C C . SER A 1 87 ? -4.070 -5.134 7.476 1.00 87.38 87 SER A C 1
ATOM 694 O O . SER A 1 87 ? -3.822 -5.927 6.568 1.00 87.38 87 SER A O 1
ATOM 696 N N . THR A 1 88 ? -3.423 -3.980 7.623 1.00 90.00 88 THR A N 1
ATOM 697 C CA . THR A 1 88 ? -2.235 -3.587 6.849 1.00 90.00 88 THR A CA 1
ATOM 698 C C . THR A 1 88 ? -0.970 -3.864 7.672 1.00 90.00 88 THR A C 1
ATOM 700 O O . THR A 1 88 ? -1.068 -3.890 8.900 1.00 90.00 88 THR A O 1
ATOM 703 N N . PRO A 1 89 ? 0.213 -4.088 7.069 1.00 85.19 89 PRO A N 1
ATOM 704 C CA . PRO A 1 89 ? 1.441 -4.429 7.802 1.00 85.19 89 PRO A CA 1
ATOM 705 C C . PRO A 1 89 ? 1.757 -3.485 8.975 1.00 85.19 89 PRO A C 1
ATOM 707 O O . PRO A 1 89 ? 2.089 -3.928 10.074 1.00 85.19 89 PRO A O 1
ATOM 710 N N . GLY A 1 90 ? 1.568 -2.183 8.784 1.00 87.56 90 GLY A N 1
ATOM 711 C CA . GLY A 1 90 ? 1.723 -1.150 9.799 1.00 87.56 90 GLY A CA 1
ATOM 712 C C . GLY A 1 90 ? 0.684 -1.246 10.915 1.00 87.56 90 GLY A C 1
ATOM 713 O O . GLY A 1 90 ? 1.022 -1.046 12.078 1.00 87.56 90 GLY A O 1
ATOM 714 N N . LYS A 1 91 ? -0.568 -1.617 10.617 1.00 87.06 91 LYS A N 1
ATOM 715 C CA . LYS A 1 91 ? -1.579 -1.897 11.654 1.00 87.06 91 LYS A CA 1
ATOM 716 C C . LYS A 1 91 ? -1.303 -3.218 12.3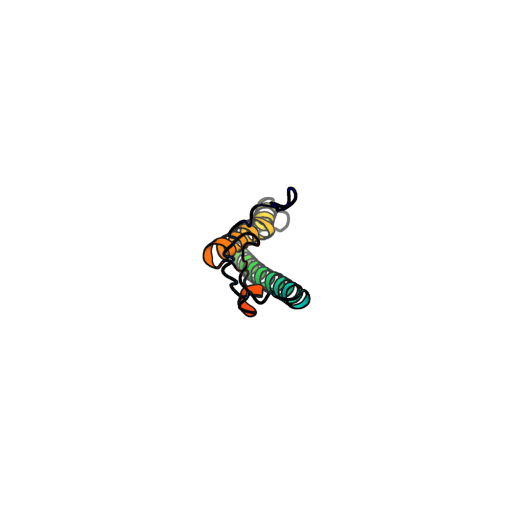78 1.00 87.06 91 LYS A C 1
ATOM 718 O O . LYS A 1 91 ? -1.506 -3.288 13.590 1.00 87.06 91 LYS A O 1
ATOM 723 N N . MET A 1 92 ? -0.777 -4.231 11.683 1.00 88.31 92 MET A N 1
ATOM 724 C CA . MET A 1 92 ? -0.353 -5.503 12.282 1.00 88.31 92 MET A CA 1
ATOM 725 C C . MET A 1 92 ? 0.765 -5.305 13.306 1.00 88.31 92 MET A C 1
ATOM 727 O O . MET A 1 92 ? 0.741 -5.954 14.351 1.00 88.31 92 MET A O 1
ATOM 731 N N . ALA A 1 93 ? 1.688 -4.366 13.063 1.00 87.50 93 ALA A N 1
ATOM 732 C CA . ALA A 1 93 ? 2.740 -4.010 14.018 1.00 87.50 93 ALA A CA 1
ATOM 733 C C . ALA A 1 93 ? 2.179 -3.559 15.382 1.00 87.50 93 ALA A C 1
ATOM 735 O O . ALA A 1 93 ? 2.805 -3.774 16.418 1.00 87.50 93 ALA A O 1
ATOM 736 N N . PHE A 1 94 ? 0.964 -3.005 15.395 1.00 86.75 94 PHE A N 1
ATOM 737 C CA . PHE A 1 94 ? 0.253 -2.576 16.601 1.00 86.75 94 PHE A CA 1
ATOM 738 C C . PHE A 1 94 ? -0.874 -3.527 17.025 1.00 86.75 94 PHE A C 1
ATOM 740 O O . PHE A 1 94 ? -1.692 -3.159 17.864 1.00 86.75 94 PHE A O 1
ATOM 747 N N . LYS A 1 95 ? -0.945 -4.738 16.448 1.00 83.31 95 LYS A N 1
ATOM 748 C CA . LYS A 1 95 ? -2.034 -5.715 16.657 1.00 83.31 95 LYS A CA 1
ATOM 749 C C . LYS A 1 95 ? -3.433 -5.158 16.348 1.00 83.31 95 LYS A C 1
ATOM 751 O O . LYS A 1 95 ? -4.434 -5.668 16.845 1.00 83.31 95 LYS A O 1
ATOM 756 N N . GLY A 1 96 ? -3.506 -4.119 15.519 1.00 81.69 96 GLY A N 1
ATOM 757 C CA . GLY A 1 96 ? -4.754 -3.516 15.077 1.00 81.69 96 GLY A CA 1
ATOM 758 C C . GLY A 1 96 ? -5.427 -4.352 13.994 1.00 81.69 96 GLY A C 1
ATOM 759 O O . GLY A 1 96 ? -4.766 -4.846 13.075 1.00 81.69 96 GLY A O 1
ATOM 760 N N . LYS A 1 97 ? -6.754 -4.462 14.070 1.00 83.38 97 LYS A N 1
ATOM 761 C CA . LYS A 1 97 ? -7.601 -5.067 13.039 1.00 83.38 97 LYS A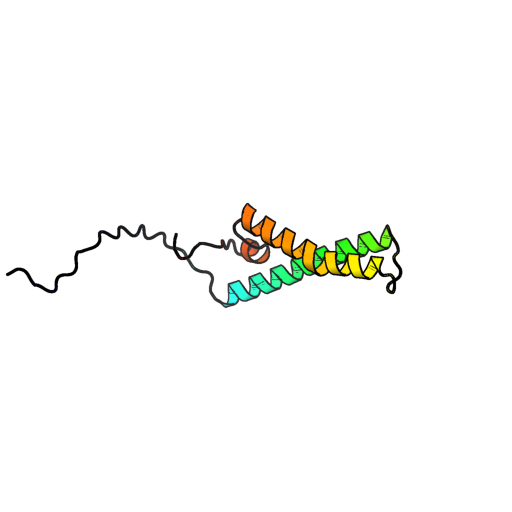 CA 1
ATOM 762 C C . LYS A 1 97 ? -8.575 -4.021 12.504 1.00 83.38 97 LYS A C 1
ATOM 764 O O . LYS A 1 97 ? -9.036 -3.153 13.241 1.00 83.38 97 LYS A O 1
ATOM 769 N N . ILE A 1 98 ? -8.855 -4.088 11.211 1.00 82.69 98 ILE A N 1
ATOM 770 C CA . ILE A 1 98 ? -9.936 -3.351 10.567 1.00 82.69 98 ILE A CA 1
ATOM 771 C C . ILE A 1 98 ? -11.219 -4.104 10.915 1.00 82.69 98 ILE A C 1
ATOM 773 O O . ILE A 1 98 ? -11.400 -5.250 10.503 1.00 82.69 98 ILE A O 1
ATOM 777 N N . VAL A 1 99 ? -12.046 -3.475 11.741 1.00 83.00 99 VAL A N 1
ATOM 778 C CA . VAL A 1 99 ? -13.391 -3.935 12.091 1.00 83.00 99 VAL A CA 1
ATOM 779 C C . VAL A 1 99 ? -14.403 -3.135 11.286 1.00 83.00 99 VAL A C 1
ATOM 781 O O . VAL A 1 99 ? -14.121 -1.987 10.921 1.00 83.00 99 VAL A O 1
ATOM 784 N N . ASP A 1 100 ? -15.530 -3.764 10.978 1.00 78.94 100 ASP A N 1
ATOM 785 C CA . ASP A 1 100 ? -16.677 -3.042 10.449 1.00 78.94 100 ASP A CA 1
ATOM 786 C C . ASP A 1 100 ? -17.262 -2.179 11.580 1.00 78.94 100 ASP A C 1
ATOM 788 O O . ASP A 1 100 ? -17.079 -2.472 12.760 1.00 78.94 100 ASP A O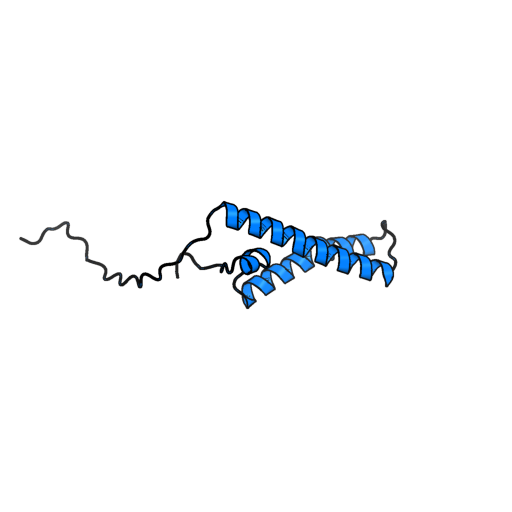 1
ATOM 792 N N . ALA A 1 101 ? -17.877 -1.053 11.238 1.00 74.56 101 ALA A N 1
ATOM 793 C CA . ALA A 1 101 ? -18.571 -0.233 12.226 1.00 74.56 101 ALA A CA 1
ATOM 794 C C . ALA A 1 101 ? -19.953 -0.815 12.555 1.00 74.56 101 ALA A C 1
ATOM 796 O O . ALA A 1 101 ? -20.453 -0.602 13.659 1.00 74.56 101 ALA A O 1
ATOM 797 N N . ASP A 1 102 ? -20.539 -1.555 11.609 1.00 71.44 102 ASP A N 1
ATOM 798 C CA . ASP A 1 102 ? -21.900 -2.082 11.711 1.00 71.44 102 ASP A CA 1
ATOM 799 C C . ASP A 1 102 ? -21.959 -3.521 12.272 1.00 71.44 102 ASP A C 1
ATOM 801 O O . ASP A 1 102 ? -23.043 -3.998 12.611 1.00 71.44 102 ASP A O 1
ATOM 805 N N . THR A 1 103 ? -20.812 -4.208 12.407 1.00 55.41 103 THR A N 1
ATOM 806 C CA . THR A 1 103 ? -20.678 -5.571 12.980 1.00 55.41 103 THR A CA 1
ATOM 807 C C . THR A 1 103 ? -19.357 -5.767 13.706 1.00 55.41 103 THR A C 1
ATOM 809 O O . THR A 1 103 ? -19.368 -6.484 14.731 1.00 55.41 103 THR A O 1
#

Sequence (103 aa):
MSNAYQTPDADVTQTVVEHQYMGFWMRVLASILDNIWIGILLFILMFVLLLVMPMDAESSQYLMTNLGMQFAIPAVLIVALWIRFASTPGKMAFKGKIVDADT

Secondary structure (DSSP, 8-state):
---TT---------------PPPHHHHHHHHHHHHHHHHHHHHHHHHHHHHHS---TTSHHHHHHHHIIIIIHHHHHHHHHHHHHSS-HHHHHTT-----S--

pLDDT: mean 85.72, std 11.18, range [53.78, 96.31]